Protein AF-W6R3I1-F1 (afdb_monomer_lite)

Organism: Penicillium roqueforti (strain FM164) (NCBI:txid1365484)

Sequence (100 aa):
MIDISNYIEQRAQKLKQLLAEIHKAKILHFDPYPRNMLIQGDSDRVLWIDYEHSEIYDPEDSKHPRCFAYESECMHHFMERLGRDHKLGEYKETRNMYFD

Foldseek 3Di:
DDALVNDDPLLLVVLLVVLVVCVVVQKQQVLPFVVQWDDDPPDSDIGGDDSVVMDGDDPVPPCSVVSSVVSSVVSVVLSVQRVVCSVVVHNDPCCVSPPD

Radius of gyration: 13.85 Å; chains: 1; bounding box: 29×26×38 Å

Structure (mmCIF, N/CA/C/O backbone):
data_AF-W6R3I1-F1
#
_entry.id   AF-W6R3I1-F1
#
loop_
_atom_site.group_PDB
_atom_site.id
_atom_site.type_symbol
_atom_site.label_atom_id
_atom_site.label_alt_id
_atom_site.label_comp_id
_atom_site.label_asym_id
_atom_site.label_entity_id
_atom_site.label_seq_id
_atom_site.pdbx_PDB_ins_code
_atom_site.Cartn_x
_atom_site.Cartn_y
_atom_site.Cartn_z
_atom_site.occupancy
_atom_site.B_iso_or_equiv
_atom_site.auth_seq_id
_atom_site.auth_comp_id
_atom_site.auth_asym_id
_atom_site.auth_atom_id
_atom_site.pdbx_PDB_model_num
ATOM 1 N N . MET A 1 1 ? -11.651 -3.037 1.830 1.00 90.75 1 MET A N 1
ATOM 2 C CA . MET A 1 1 ? -10.608 -1.996 1.818 1.00 90.75 1 MET A CA 1
ATOM 3 C C . MET A 1 1 ? -10.087 -1.840 3.235 1.00 90.75 1 MET A C 1
ATOM 5 O O . MET A 1 1 ? -10.873 -2.032 4.158 1.00 90.75 1 MET A O 1
ATOM 9 N N . ILE A 1 2 ? -8.794 -1.575 3.414 1.00 94.12 2 ILE A N 1
ATOM 10 C CA . ILE A 1 2 ? -8.257 -1.226 4.736 1.00 94.12 2 ILE A CA 1
ATOM 11 C C . ILE A 1 2 ? -8.803 0.129 5.188 1.00 94.12 2 ILE A C 1
ATOM 13 O O . ILE A 1 2 ? -8.899 1.039 4.374 1.00 94.12 2 ILE A O 1
ATOM 17 N N . ASP A 1 3 ? -9.174 0.244 6.459 1.00 95.00 3 ASP A N 1
ATOM 18 C CA . ASP A 1 3 ? -9.709 1.464 7.057 1.00 95.00 3 ASP A CA 1
ATOM 19 C C . ASP A 1 3 ? -9.535 1.462 8.592 1.00 95.00 3 ASP A C 1
ATOM 21 O O . ASP A 1 3 ? -8.995 0.507 9.156 1.00 95.00 3 ASP A O 1
ATOM 25 N N . ILE A 1 4 ? -9.965 2.519 9.297 1.00 96.06 4 ILE A N 1
ATOM 26 C CA . ILE A 1 4 ? -9.750 2.624 10.757 1.00 96.06 4 ILE A CA 1
ATOM 27 C C . ILE A 1 4 ? -10.441 1.517 11.567 1.00 96.06 4 ILE A C 1
ATOM 29 O O . ILE A 1 4 ? -9.979 1.191 12.656 1.00 96.06 4 ILE A O 1
ATOM 33 N N . SER A 1 5 ? -11.531 0.930 11.069 1.00 94.94 5 SER A N 1
ATOM 34 C CA . SER A 1 5 ? -12.304 -0.109 11.767 1.00 94.94 5 SER A CA 1
ATOM 35 C C . SER A 1 5 ? -11.650 -1.487 11.693 1.00 94.94 5 SER A C 1
ATOM 37 O O . SER A 1 5 ? -11.879 -2.330 12.559 1.00 94.94 5 SER A O 1
ATOM 39 N N . ASN A 1 6 ? -10.822 -1.717 10.670 1.00 94.19 6 ASN A N 1
ATOM 40 C CA . ASN A 1 6 ? -10.205 -3.012 10.391 1.00 94.19 6 ASN A CA 1
ATOM 41 C C . ASN A 1 6 ? -8.666 -2.960 10.342 1.00 94.19 6 ASN A C 1
ATOM 43 O O . ASN A 1 6 ? -8.023 -3.967 10.009 1.00 94.19 6 ASN A O 1
ATOM 47 N N . TYR A 1 7 ? -8.085 -1.808 10.689 1.00 95.25 7 TYR A N 1
ATOM 48 C CA . TYR A 1 7 ? -6.650 -1.623 10.829 1.00 95.25 7 TYR A CA 1
ATOM 49 C C . TYR A 1 7 ? -6.098 -2.525 11.932 1.00 95.25 7 TYR A C 1
ATOM 51 O O . TYR A 1 7 ? -6.517 -2.466 13.085 1.00 95.25 7 TYR A O 1
ATOM 59 N N . ILE A 1 8 ? -5.079 -3.300 11.572 1.00 94.75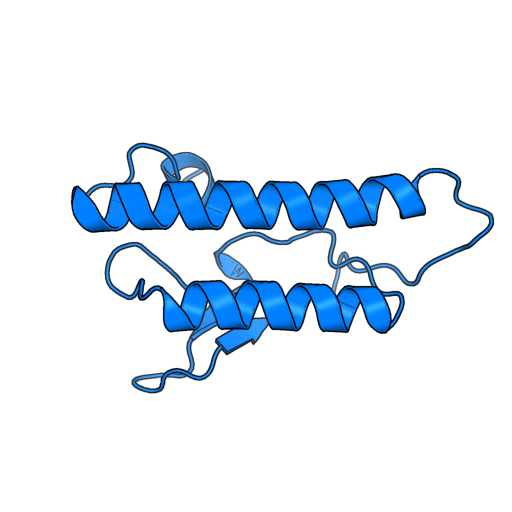 8 ILE A N 1
ATOM 60 C CA . ILE A 1 8 ? -4.133 -3.887 12.514 1.00 94.75 8 ILE A CA 1
ATOM 61 C C . ILE A 1 8 ? -2.732 -3.754 11.925 1.00 94.75 8 ILE A C 1
ATOM 63 O O . ILE A 1 8 ? -2.542 -3.833 10.707 1.00 94.75 8 ILE A O 1
ATOM 67 N N . GLU A 1 9 ? -1.740 -3.629 12.801 1.00 95.38 9 GLU A N 1
ATOM 68 C CA . GLU A 1 9 ? -0.339 -3.433 12.416 1.00 95.38 9 GLU A CA 1
ATOM 69 C C . GLU A 1 9 ? 0.162 -4.526 11.454 1.00 95.38 9 GLU A C 1
ATOM 71 O O . GLU A 1 9 ? 0.847 -4.252 10.470 1.00 95.38 9 GLU A O 1
ATOM 76 N N . GLN A 1 10 ? -0.265 -5.773 11.664 1.00 96.00 10 GLN A N 1
ATOM 77 C CA . GLN A 1 10 ? 0.116 -6.893 10.807 1.00 96.00 10 GLN A CA 1
ATOM 78 C C . GLN A 1 10 ? -0.374 -6.736 9.355 1.00 96.00 10 GLN A C 1
ATOM 80 O O . GLN A 1 10 ? 0.343 -7.107 8.424 1.00 96.00 10 GLN A O 1
ATOM 85 N N . ARG A 1 11 ? -1.582 -6.200 9.132 1.00 95.62 11 ARG A N 1
ATOM 86 C CA . ARG A 1 11 ? -2.131 -5.977 7.779 1.00 95.62 11 ARG A CA 1
ATOM 87 C C . ARG A 1 11 ? -1.388 -4.844 7.080 1.00 95.62 11 ARG A C 1
ATOM 89 O O . ARG A 1 11 ? -1.024 -4.996 5.916 1.00 95.62 11 ARG A O 1
ATOM 96 N N . ALA A 1 12 ? -1.093 -3.769 7.809 1.00 95.81 12 ALA A N 1
ATOM 97 C CA . ALA A 1 12 ? -0.293 -2.652 7.314 1.00 95.81 12 ALA A CA 1
ATOM 98 C C . ALA A 1 12 ? 1.104 -3.109 6.863 1.00 95.81 12 ALA A C 1
ATOM 100 O O . ALA A 1 12 ? 1.540 -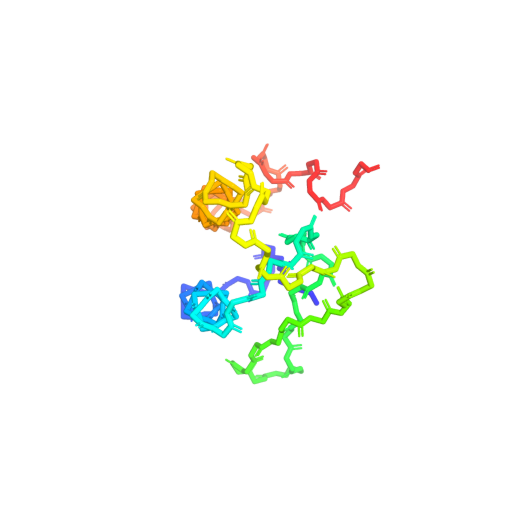2.806 5.750 1.00 95.81 12 ALA A O 1
ATOM 101 N N . GLN A 1 13 ? 1.780 -3.915 7.686 1.00 96.56 13 GLN A N 1
ATOM 102 C CA . GLN A 1 13 ? 3.092 -4.477 7.356 1.00 96.56 13 GLN A CA 1
ATOM 103 C C . GLN A 1 13 ? 3.036 -5.414 6.146 1.00 96.56 13 GLN A C 1
ATOM 105 O O . GLN A 1 13 ? 3.878 -5.301 5.255 1.00 96.56 13 GLN A O 1
ATOM 110 N N . LYS A 1 14 ? 2.023 -6.289 6.063 1.00 97.06 14 LYS A N 1
ATOM 111 C CA . LYS A 1 14 ? 1.827 -7.171 4.901 1.00 97.06 14 LYS A CA 1
ATOM 112 C C . LYS A 1 14 ? 1.591 -6.383 3.609 1.00 97.06 14 LYS A C 1
ATOM 114 O O . LYS A 1 14 ? 2.190 -6.719 2.595 1.00 97.06 14 LYS A O 1
ATOM 119 N N . LEU A 1 15 ? 0.775 -5.326 3.631 1.00 97.25 15 LEU A N 1
ATOM 120 C CA . LEU A 1 15 ? 0.547 -4.480 2.451 1.00 97.25 15 LEU A CA 1
ATOM 121 C C . LEU A 1 15 ? 1.837 -3.788 1.991 1.00 97.25 15 LEU A C 1
ATOM 123 O O . LEU A 1 15 ? 2.143 -3.814 0.799 1.00 97.25 15 LEU A O 1
ATOM 127 N N . LYS A 1 16 ? 2.628 -3.242 2.928 1.00 97.25 16 LYS A N 1
ATOM 128 C CA . LYS A 1 16 ? 3.948 -2.652 2.634 1.00 97.25 16 LYS A CA 1
ATOM 129 C C . LYS A 1 16 ? 4.913 -3.677 2.043 1.00 97.25 16 LYS A C 1
ATOM 131 O O . LYS A 1 16 ? 5.609 -3.376 1.078 1.00 97.25 16 LYS A O 1
ATOM 136 N N . GLN A 1 17 ? 4.938 -4.888 2.597 1.00 97.81 17 GLN A N 1
ATOM 137 C CA . GLN A 1 17 ? 5.764 -5.973 2.075 1.00 97.81 17 GLN A CA 1
ATOM 138 C C . GLN A 1 17 ? 5.347 -6.355 0.652 1.00 97.81 17 GLN A C 1
ATOM 140 O O . GLN A 1 17 ? 6.206 -6.451 -0.216 1.00 97.81 17 GLN A O 1
ATOM 145 N N . LEU A 1 18 ? 4.049 -6.533 0.389 1.00 97.81 18 LEU A N 1
ATOM 146 C CA . LEU A 1 18 ? 3.564 -6.866 -0.951 1.00 97.81 18 LEU A CA 1
ATOM 147 C C . LEU A 1 18 ? 3.870 -5.762 -1.967 1.00 97.81 18 LEU A C 1
ATOM 149 O O . LEU A 1 18 ? 4.266 -6.083 -3.081 1.00 97.81 18 LEU A O 1
ATOM 153 N N . LEU A 1 19 ? 3.758 -4.486 -1.585 1.00 98.06 19 LEU A N 1
ATOM 154 C CA . LEU A 1 19 ? 4.155 -3.373 -2.452 1.00 98.06 19 LEU A CA 1
ATOM 155 C C . LEU A 1 19 ? 5.649 -3.442 -2.800 1.00 98.06 19 LEU A C 1
ATOM 157 O O . LEU A 1 19 ? 6.023 -3.296 -3.959 1.00 98.06 19 LEU A O 1
ATOM 161 N N . ALA A 1 20 ? 6.499 -3.766 -1.824 1.00 97.88 20 ALA A N 1
ATOM 162 C CA . ALA A 1 20 ? 7.920 -3.980 -2.078 1.00 97.88 20 ALA A CA 1
ATOM 163 C C . ALA A 1 20 ? 8.181 -5.179 -3.013 1.00 97.88 20 ALA A C 1
ATOM 165 O O . ALA A 1 20 ? 9.102 -5.125 -3.825 1.00 97.88 20 ALA A O 1
ATOM 166 N N . GLU A 1 21 ? 7.385 -6.252 -2.943 1.00 98.31 21 GLU A N 1
ATOM 167 C CA . GLU A 1 21 ? 7.480 -7.367 -3.898 1.00 98.31 21 GLU A CA 1
ATOM 168 C C . GLU A 1 21 ? 7.024 -6.964 -5.311 1.00 98.31 21 GLU A C 1
ATOM 170 O O . GLU A 1 21 ? 7.686 -7.330 -6.283 1.00 98.31 21 GLU A O 1
ATOM 175 N N . ILE A 1 22 ? 5.968 -6.150 -5.439 1.00 97.94 22 ILE A N 1
ATOM 176 C CA . ILE A 1 22 ? 5.539 -5.551 -6.717 1.00 97.94 22 ILE A CA 1
ATOM 177 C C . ILE A 1 22 ? 6.689 -4.716 -7.313 1.00 97.94 22 ILE A C 1
ATOM 179 O O . ILE A 1 22 ? 7.054 -4.887 -8.478 1.00 97.94 22 ILE A O 1
ATOM 183 N N . HIS A 1 23 ? 7.362 -3.908 -6.489 1.00 97.56 23 HIS A N 1
ATOM 184 C CA . HIS A 1 23 ? 8.526 -3.119 -6.914 1.00 97.56 23 HIS A CA 1
ATOM 185 C C . HIS A 1 23 ? 9.721 -3.982 -7.326 1.00 97.56 23 HIS A C 1
ATOM 187 O O . HIS A 1 23 ? 10.384 -3.695 -8.326 1.00 97.56 23 HIS A O 1
ATOM 193 N N . LYS A 1 24 ? 10.004 -5.067 -6.594 1.00 97.31 24 LYS A N 1
ATOM 194 C CA . LYS A 1 24 ? 11.053 -6.039 -6.962 1.00 97.31 24 LYS A CA 1
ATOM 195 C C . LYS A 1 24 ? 10.757 -6.715 -8.296 1.00 97.31 24 LYS A C 1
ATOM 197 O O . LYS A 1 24 ? 11.688 -6.930 -9.071 1.00 97.31 24 LYS A O 1
ATOM 202 N N . ALA A 1 25 ? 9.483 -6.977 -8.580 1.00 97.50 25 ALA A N 1
ATOM 203 C CA . ALA A 1 25 ? 9.003 -7.460 -9.871 1.00 97.50 25 ALA A CA 1
ATOM 204 C C . ALA A 1 25 ? 9.036 -6.388 -10.976 1.00 97.50 25 ALA A C 1
ATOM 206 O O . ALA A 1 25 ? 8.611 -6.666 -12.093 1.00 97.50 25 ALA A O 1
ATOM 207 N N . LYS A 1 26 ? 9.593 -5.200 -10.691 1.00 97.31 26 LYS A N 1
ATOM 208 C CA . LYS A 1 26 ? 9.756 -4.088 -11.632 1.00 97.31 26 LYS A CA 1
ATOM 209 C C . LYS A 1 26 ? 8.429 -3.492 -12.093 1.00 97.31 26 LYS A C 1
ATOM 211 O O . LYS A 1 26 ? 8.327 -3.051 -13.230 1.00 97.31 26 LYS A O 1
ATOM 216 N N . ILE A 1 27 ? 7.444 -3.452 -11.200 1.00 97.75 27 ILE A N 1
ATOM 217 C CA . ILE A 1 27 ? 6.124 -2.871 -11.454 1.00 97.75 27 ILE A CA 1
ATOM 218 C C . ILE A 1 27 ? 5.911 -1.693 -10.499 1.00 97.75 27 ILE A C 1
ATOM 220 O O . ILE A 1 27 ? 6.106 -1.839 -9.293 1.00 97.75 27 ILE A O 1
ATOM 224 N N . LEU A 1 28 ? 5.519 -0.540 -11.033 1.00 97.19 28 LEU A N 1
ATOM 225 C CA . LEU A 1 28 ? 4.948 0.580 -10.278 1.00 97.19 28 LEU A CA 1
ATOM 226 C C . LEU A 1 28 ? 3.434 0.415 -10.256 1.00 97.19 28 LEU A C 1
ATOM 228 O O . LEU A 1 28 ? 2.853 0.144 -11.305 1.00 97.19 28 LEU A O 1
ATOM 232 N N . HIS A 1 29 ? 2.790 0.576 -9.099 1.00 97.38 29 HIS A N 1
ATOM 233 C CA . HIS A 1 29 ? 1.328 0.485 -9.051 1.00 97.38 29 HIS A CA 1
ATOM 234 C C . HIS A 1 29 ? 0.670 1.774 -9.562 1.00 97.38 29 HIS A C 1
ATOM 236 O O . HIS A 1 29 ? -0.361 1.708 -10.231 1.00 97.38 29 HIS A O 1
ATOM 242 N N . PHE A 1 30 ? 1.257 2.929 -9.225 1.00 95.94 30 PHE A N 1
ATOM 243 C CA . PHE A 1 30 ? 0.815 4.299 -9.528 1.00 95.94 30 PHE A CA 1
ATOM 244 C C . PHE A 1 30 ? -0.540 4.734 -8.963 1.00 95.94 30 PHE A C 1
ATOM 246 O O . PHE A 1 30 ? -0.870 5.918 -9.019 1.00 95.94 30 PHE A O 1
ATOM 253 N N . ASP A 1 31 ? -1.274 3.825 -8.330 1.00 95.62 31 ASP A N 1
ATOM 254 C CA . ASP A 1 31 ? -2.545 4.116 -7.677 1.00 95.62 31 ASP A CA 1
ATOM 255 C C . ASP A 1 31 ? -2.649 3.455 -6.285 1.00 95.62 31 ASP A C 1
ATOM 257 O O . ASP A 1 31 ? -3.584 2.698 -6.015 1.00 95.62 31 ASP A O 1
ATOM 261 N N . PRO A 1 32 ? -1.692 3.696 -5.363 1.00 93.56 32 PRO A N 1
ATOM 262 C CA . PRO A 1 32 ? -1.609 2.993 -4.083 1.00 93.56 32 PRO A CA 1
ATOM 263 C C . PRO A 1 32 ? -2.595 3.547 -3.031 1.00 93.56 32 PRO A C 1
ATOM 265 O O . PRO A 1 32 ? -2.225 3.783 -1.880 1.00 93.56 32 PRO A O 1
ATOM 268 N N . TYR A 1 33 ? -3.848 3.799 -3.410 1.00 94.44 33 TYR A N 1
ATOM 269 C CA . TYR A 1 33 ? -4.881 4.321 -2.510 1.00 94.44 33 TYR A CA 1
ATOM 270 C C . TYR A 1 33 ? -5.591 3.201 -1.741 1.00 94.44 33 TYR A C 1
ATOM 272 O O . TYR A 1 33 ? -5.610 2.053 -2.191 1.00 94.44 33 TYR A O 1
ATOM 280 N N . PRO A 1 34 ? -6.243 3.511 -0.601 1.00 95.19 34 PRO A N 1
ATOM 281 C CA . PRO A 1 34 ? -6.887 2.499 0.238 1.00 95.19 34 PRO A CA 1
ATOM 282 C C . PRO A 1 34 ? -7.897 1.635 -0.522 1.00 95.19 34 PRO A C 1
ATOM 284 O O . PRO A 1 34 ? -7.988 0.433 -0.268 1.00 95.19 34 PRO A O 1
ATOM 287 N N . ARG A 1 35 ? -8.606 2.212 -1.505 1.00 95.31 35 ARG A N 1
ATOM 288 C CA . ARG A 1 35 ? -9.575 1.489 -2.351 1.00 95.31 35 ARG A CA 1
ATOM 289 C C . ARG A 1 35 ? -8.974 0.269 -3.056 1.00 95.31 35 ARG A C 1
ATOM 291 O O . ARG A 1 35 ? -9.677 -0.724 -3.227 1.00 95.31 35 ARG A O 1
ATOM 298 N N . ASN A 1 36 ? -7.668 0.305 -3.323 1.00 96.88 36 ASN A N 1
ATOM 299 C CA . ASN A 1 36 ? -6.908 -0.752 -3.988 1.00 96.88 36 ASN A CA 1
ATOM 300 C C . ASN A 1 36 ? -6.200 -1.700 -3.001 1.00 96.88 36 ASN A C 1
ATOM 302 O O . ASN A 1 36 ? -5.530 -2.648 -3.409 1.00 96.88 36 ASN A O 1
ATOM 306 N N . MET A 1 37 ? -6.377 -1.490 -1.691 1.00 96.38 37 MET A N 1
ATOM 307 C CA . MET A 1 37 ? -5.847 -2.332 -0.615 1.00 96.38 37 MET A CA 1
ATOM 308 C C . MET A 1 37 ? -6.975 -3.162 0.005 1.00 96.38 37 MET A C 1
ATOM 310 O O . MET A 1 37 ? -7.694 -2.723 0.912 1.00 96.38 37 MET A O 1
ATOM 314 N N . LEU A 1 38 ? -7.157 -4.387 -0.476 1.00 95.62 38 LEU A N 1
ATOM 315 C CA . LEU A 1 38 ? -8.266 -5.244 -0.070 1.00 95.62 38 LEU A CA 1
ATOM 316 C C . LEU A 1 38 ? -7.877 -6.180 1.083 1.00 95.62 38 LEU A C 1
ATOM 318 O O . LEU A 1 38 ? -6.780 -6.728 1.116 1.00 95.62 38 LEU A O 1
ATOM 322 N N . ILE A 1 39 ? -8.808 -6.389 2.016 1.00 94.38 39 ILE A N 1
ATOM 323 C CA . ILE A 1 39 ? -8.717 -7.385 3.091 1.00 94.38 39 ILE A CA 1
ATOM 324 C C . ILE A 1 39 ? -9.704 -8.497 2.748 1.00 94.38 39 ILE A C 1
ATOM 326 O O . ILE A 1 39 ? -10.859 -8.217 2.415 1.00 94.38 39 ILE A O 1
ATOM 330 N N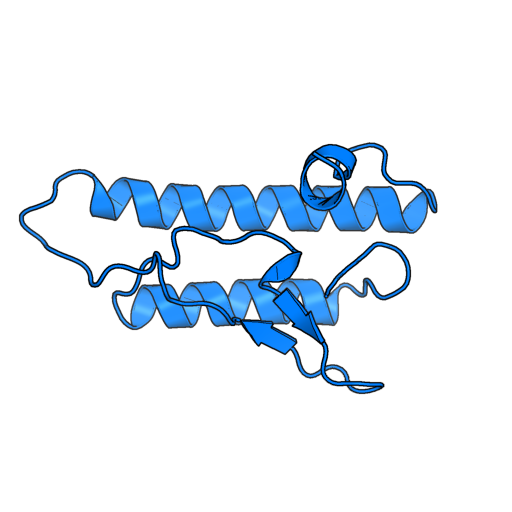 . GLN A 1 40 ? -9.256 -9.751 2.783 1.00 91.38 40 GLN A N 1
ATOM 331 C CA . GLN A 1 40 ? -10.112 -10.887 2.450 1.00 91.38 40 GLN A CA 1
ATOM 332 C C . GLN A 1 40 ? -10.982 -11.278 3.652 1.00 91.38 40 GLN A C 1
ATOM 334 O O . GLN A 1 40 ? -10.540 -12.050 4.507 1.00 91.38 40 GLN A O 1
ATOM 339 N N . GLY A 1 41 ? -12.232 -10.806 3.664 1.00 84.31 41 GLY A N 1
ATOM 340 C CA . GLY A 1 41 ? -13.235 -11.169 4.672 1.00 84.31 41 GLY A CA 1
ATOM 341 C C . GLY A 1 41 ? -12.712 -10.985 6.097 1.00 84.31 41 GLY A C 1
ATOM 342 O O . GLY A 1 41 ? -12.072 -9.980 6.397 1.00 84.31 41 GLY A O 1
ATOM 343 N N . ASP A 1 42 ? -12.915 -12.000 6.936 1.00 82.38 42 ASP A N 1
ATOM 344 C CA . ASP A 1 42 ? -12.481 -11.996 8.340 1.00 82.38 42 ASP A CA 1
ATOM 345 C C . ASP A 1 42 ? -11.032 -12.485 8.537 1.00 82.38 42 ASP A C 1
ATOM 347 O O . ASP A 1 42 ? -10.583 -12.692 9.663 1.00 82.38 42 ASP A O 1
ATOM 351 N N . SER A 1 43 ? -10.281 -12.702 7.451 1.00 87.88 43 SER A N 1
ATOM 352 C CA . SER A 1 43 ? -8.887 -13.153 7.518 1.00 87.88 43 SER A CA 1
ATOM 353 C C . SER A 1 43 ? -7.895 -11.986 7.539 1.00 87.88 43 SER A C 1
ATOM 355 O O . SER A 1 43 ? -8.205 -10.863 7.153 1.00 87.88 43 SER A O 1
ATOM 357 N N . ASP A 1 44 ? -6.638 -12.274 7.887 1.00 88.06 44 ASP A N 1
ATOM 358 C CA . ASP A 1 44 ? -5.532 -11.312 7.771 1.00 88.06 44 ASP A CA 1
ATOM 359 C C . ASP A 1 44 ? -4.813 -11.369 6.422 1.00 88.06 44 ASP A C 1
ATOM 361 O O . ASP A 1 44 ? -3.639 -10.980 6.312 1.00 88.06 44 ASP A O 1
ATOM 365 N N . ARG A 1 45 ? -5.473 -11.909 5.394 1.00 93.94 45 ARG A N 1
ATOM 366 C CA . ARG A 1 45 ? -4.959 -11.856 4.030 1.00 93.94 45 ARG A CA 1
ATOM 367 C C . ARG A 1 45 ? -5.292 -10.499 3.427 1.00 93.94 45 ARG A C 1
ATOM 369 O O . ARG A 1 45 ? -6.435 -10.048 3.463 1.00 93.94 45 ARG A O 1
ATOM 376 N N . VAL A 1 46 ? -4.274 -9.891 2.834 1.00 96.38 46 VAL A N 1
ATOM 377 C CA . VAL A 1 46 ? -4.357 -8.603 2.152 1.00 96.38 46 VAL A CA 1
ATOM 378 C C . VAL A 1 46 ? -3.971 -8.762 0.686 1.00 96.38 46 VAL A C 1
ATOM 380 O O . VAL A 1 46 ? -3.215 -9.674 0.339 1.00 96.38 46 VAL A O 1
ATOM 383 N N . LEU A 1 47 ? -4.522 -7.911 -0.171 1.00 96.25 47 LEU A N 1
ATOM 384 C CA . LEU A 1 47 ? -4.352 -7.946 -1.620 1.00 96.25 47 LEU A CA 1
ATOM 385 C C . LEU A 1 47 ? -4.186 -6.517 -2.141 1.00 96.25 47 LEU A C 1
ATOM 387 O O . LEU A 1 47 ? -4.887 -5.614 -1.685 1.00 96.25 47 LEU A O 1
ATOM 391 N N . TRP A 1 48 ? -3.297 -6.354 -3.117 1.00 97.50 48 TRP A N 1
ATOM 392 C CA . TRP A 1 48 ? -3.302 -5.208 -4.021 1.00 97.50 48 TRP A CA 1
ATOM 393 C C . TRP A 1 48 ? -4.135 -5.572 -5.248 1.00 97.50 48 TRP A C 1
ATOM 395 O O . TRP A 1 48 ? -4.041 -6.699 -5.745 1.00 97.50 48 TRP A O 1
ATOM 405 N N . ILE A 1 49 ? -4.992 -4.658 -5.683 1.00 97.06 49 ILE A N 1
ATOM 406 C CA . ILE A 1 49 ? -5.884 -4.822 -6.835 1.00 97.06 49 ILE A CA 1
ATOM 407 C C . ILE A 1 49 ? -5.815 -3.572 -7.711 1.00 97.06 49 ILE A C 1
ATOM 409 O O . ILE A 1 49 ? -5.245 -2.577 -7.292 1.00 97.06 49 ILE A O 1
ATOM 413 N N . ASP A 1 50 ? -6.455 -3.627 -8.878 1.00 96.88 50 ASP A N 1
ATOM 414 C CA . ASP A 1 50 ? -6.560 -2.496 -9.806 1.00 96.88 50 ASP A CA 1
ATOM 415 C C . ASP A 1 50 ? -5.201 -2.007 -10.342 1.00 96.88 50 ASP A C 1
ATOM 417 O O . ASP A 1 50 ? -4.634 -1.001 -9.927 1.00 96.88 50 ASP A O 1
ATOM 421 N N . TYR A 1 51 ? -4.667 -2.770 -11.297 1.00 96.62 51 TYR A N 1
ATOM 422 C CA . TYR A 1 51 ? -3.385 -2.489 -11.946 1.00 96.62 51 TYR A CA 1
ATOM 423 C C . TYR A 1 51 ? -3.545 -1.683 -13.249 1.00 96.62 51 TYR A C 1
ATOM 425 O O . TYR A 1 51 ? -2.633 -1.670 -14.073 1.00 96.62 51 TYR A O 1
ATOM 433 N N . GLU A 1 52 ? -4.689 -1.029 -13.481 1.00 97.00 52 GLU A N 1
ATOM 434 C CA . GLU A 1 52 ? -4.953 -0.313 -14.743 1.00 97.00 52 GLU A CA 1
ATOM 435 C C . GLU A 1 52 ? -3.986 0.856 -14.981 1.00 97.00 52 GLU A C 1
ATOM 437 O O . GLU A 1 52 ? -3.634 1.151 -16.122 1.00 97.00 52 GLU A O 1
ATOM 442 N N . HIS A 1 53 ? -3.512 1.485 -13.903 1.00 95.88 53 HIS A N 1
ATOM 443 C CA . HIS A 1 53 ? -2.507 2.550 -13.943 1.00 95.88 53 HIS A CA 1
ATOM 444 C C . HIS A 1 53 ? -1.071 2.052 -13.777 1.00 95.88 53 HIS A C 1
ATOM 446 O O . HIS A 1 53 ? -0.141 2.855 -13.785 1.00 95.88 53 HIS A O 1
ATOM 452 N N . SER A 1 54 ? -0.873 0.748 -13.591 1.00 97.00 54 SER A N 1
ATOM 453 C CA . SER A 1 54 ? 0.449 0.214 -13.301 1.00 97.00 54 SER A CA 1
ATOM 454 C C . SER A 1 54 ? 1.356 0.231 -14.521 1.00 97.00 54 SER A C 1
ATOM 456 O O . SER A 1 54 ? 0.936 -0.050 -15.643 1.00 97.00 54 SER A O 1
ATOM 458 N N . GLU A 1 55 ? 2.637 0.485 -14.279 1.00 96.62 55 GLU A N 1
ATOM 459 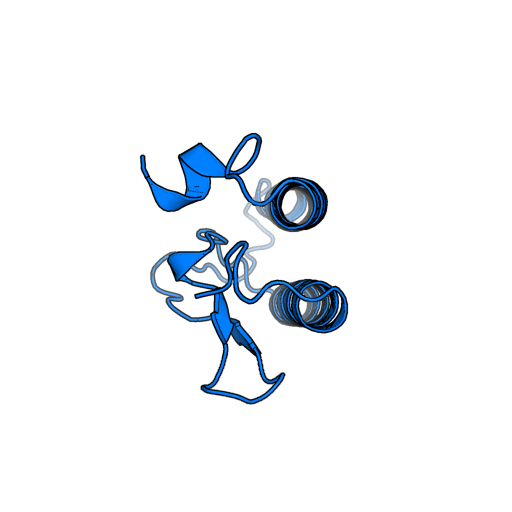C CA . GLU A 1 55 ? 3.654 0.525 -15.324 1.00 96.62 55 GLU A CA 1
ATOM 460 C C . GLU A 1 55 ? 4.795 -0.443 -15.013 1.00 96.62 55 GLU A C 1
ATOM 462 O O . GLU A 1 55 ? 5.189 -0.647 -13.860 1.00 96.62 55 GLU A O 1
ATOM 467 N N . ILE A 1 56 ? 5.339 -1.054 -16.066 1.00 96.31 56 ILE A N 1
ATOM 468 C CA . ILE A 1 56 ? 6.564 -1.849 -15.978 1.00 96.31 56 ILE A CA 1
ATOM 469 C C . ILE A 1 56 ? 7.745 -0.885 -16.039 1.00 96.31 56 ILE A C 1
ATOM 471 O O . ILE A 1 56 ? 7.760 0.046 -16.840 1.00 96.31 56 ILE A O 1
ATOM 475 N N . TYR A 1 57 ? 8.759 -1.133 -15.216 1.00 93.69 57 TYR A N 1
ATOM 476 C CA . TYR A 1 57 ? 9.990 -0.360 -15.210 1.00 93.69 57 TYR A CA 1
ATOM 477 C C . TYR A 1 57 ? 10.623 -0.282 -16.602 1.00 93.69 57 TYR A C 1
ATOM 479 O O . TYR A 1 57 ? 11.158 -1.263 -17.122 1.00 93.69 57 TYR A O 1
ATOM 487 N N . ASP A 1 58 ? 10.635 0.927 -17.138 1.00 92.81 58 ASP A N 1
ATOM 488 C CA . ASP A 1 58 ? 11.470 1.351 -18.250 1.00 92.81 58 ASP A CA 1
ATOM 489 C C . ASP A 1 58 ? 12.772 1.984 -17.715 1.00 92.81 58 ASP A C 1
ATOM 491 O O . ASP A 1 58 ? 12.692 2.969 -16.972 1.00 92.81 58 ASP A O 1
ATOM 495 N N . PRO A 1 59 ? 13.963 1.440 -18.038 1.00 88.56 59 PRO A N 1
ATOM 496 C CA . PRO A 1 59 ? 15.240 2.055 -17.679 1.00 88.56 59 PRO A CA 1
ATOM 497 C C . PRO A 1 59 ? 15.508 3.393 -18.384 1.00 88.56 59 PRO A C 1
ATOM 499 O O . PRO A 1 59 ? 16.319 4.170 -17.878 1.00 88.56 59 PRO A O 1
ATOM 502 N N . GLU A 1 60 ? 14.846 3.674 -19.509 1.00 93.56 60 GLU A N 1
ATOM 503 C CA . GLU A 1 60 ? 14.974 4.943 -20.232 1.00 93.56 60 GLU A CA 1
ATOM 504 C C . GLU A 1 60 ? 14.117 6.053 -19.599 1.00 93.56 60 GLU A C 1
ATOM 506 O O . GLU A 1 60 ? 14.417 7.243 -19.752 1.00 93.56 60 GLU A O 1
ATOM 511 N N . ASP A 1 61 ? 13.094 5.697 -18.810 1.00 92.69 61 ASP A N 1
ATOM 512 C CA . ASP A 1 61 ? 12.350 6.681 -18.027 1.00 92.69 61 ASP A CA 1
ATOM 513 C C . ASP A 1 61 ? 13.104 7.050 -16.740 1.00 92.69 61 ASP A C 1
ATOM 515 O O . ASP A 1 61 ? 13.040 6.403 -15.688 1.00 92.69 61 ASP A O 1
ATOM 519 N N . SER A 1 62 ? 13.768 8.202 -16.808 1.00 92.00 62 SER A N 1
ATOM 520 C CA . SER A 1 62 ? 14.481 8.828 -15.689 1.00 92.00 62 SER A CA 1
ATOM 521 C C . SER A 1 62 ? 13.639 9.086 -14.425 1.00 92.00 62 SER A C 1
ATOM 523 O O . SER A 1 62 ? 14.204 9.413 -13.371 1.00 92.00 62 SER A O 1
ATOM 525 N N . LYS A 1 63 ? 12.305 9.019 -14.502 1.00 92.69 63 LYS A N 1
ATOM 526 C CA . LYS A 1 63 ? 11.390 9.221 -13.371 1.00 92.69 63 LYS A CA 1
ATOM 527 C C . LYS A 1 63 ? 11.162 7.941 -12.587 1.00 92.69 63 LYS A C 1
ATOM 529 O O . LYS A 1 63 ? 11.050 8.036 -11.365 1.00 92.69 63 LYS A O 1
ATOM 534 N N . HIS A 1 64 ? 11.161 6.775 -13.234 1.00 92.19 64 HIS A N 1
ATOM 535 C CA . HIS A 1 64 ? 10.798 5.515 -12.586 1.00 92.19 64 HIS A CA 1
ATOM 536 C C . HIS A 1 64 ? 11.552 5.237 -11.279 1.00 92.19 64 HIS A C 1
ATOM 538 O O . HIS A 1 64 ? 10.889 4.925 -10.288 1.00 92.19 64 HIS A O 1
ATOM 544 N N . PRO A 1 65 ? 12.887 5.425 -11.180 1.00 91.62 65 PRO A N 1
ATOM 545 C CA . PRO A 1 65 ? 13.589 5.220 -9.913 1.00 91.62 65 PRO A CA 1
ATOM 546 C C . PRO A 1 65 ? 13.050 6.090 -8.768 1.00 91.62 65 PRO A C 1
ATOM 548 O O . PRO A 1 65 ? 12.940 5.626 -7.633 1.00 91.62 65 PRO A O 1
ATOM 551 N N . ARG A 1 66 ? 12.676 7.345 -9.059 1.00 93.94 66 ARG A N 1
ATOM 552 C CA . ARG A 1 66 ? 12.076 8.253 -8.069 1.00 93.94 66 ARG A CA 1
ATOM 553 C C . ARG A 1 66 ? 10.633 7.863 -7.747 1.00 93.94 66 ARG A C 1
ATOM 555 O O . ARG A 1 66 ? 10.235 7.997 -6.596 1.00 93.94 66 ARG A O 1
ATOM 562 N N . CYS A 1 67 ? 9.881 7.349 -8.719 1.00 95.69 67 CYS A N 1
ATOM 563 C CA . CYS A 1 67 ? 8.509 6.879 -8.519 1.00 95.69 67 CYS A CA 1
ATOM 564 C C . CYS A 1 67 ? 8.439 5.691 -7.548 1.00 95.69 67 CYS A C 1
ATOM 566 O O . CYS A 1 67 ? 7.597 5.709 -6.657 1.00 95.69 67 CYS A O 1
ATOM 568 N N . PHE A 1 68 ? 9.359 4.720 -7.633 1.00 95.88 68 PHE A N 1
ATOM 569 C CA . PHE A 1 68 ? 9.403 3.589 -6.688 1.00 95.88 68 PHE A CA 1
ATOM 570 C C . PHE A 1 68 ? 9.621 4.050 -5.243 1.00 95.88 68 PHE A C 1
ATOM 572 O O . PHE A 1 68 ? 8.948 3.589 -4.315 1.00 95.88 68 PHE A O 1
ATOM 579 N N . ALA A 1 69 ? 10.572 4.972 -5.057 1.00 95.44 69 ALA A N 1
ATOM 580 C CA . ALA A 1 69 ? 10.868 5.547 -3.751 1.00 95.44 69 ALA A CA 1
ATOM 581 C C . ALA A 1 69 ? 9.672 6.343 -3.217 1.00 95.44 69 ALA A C 1
ATOM 583 O O . ALA A 1 69 ? 9.277 6.150 -2.070 1.00 95.44 69 ALA A O 1
ATOM 584 N N . TYR A 1 70 ? 9.065 7.174 -4.066 1.00 96.19 70 TYR A N 1
ATOM 585 C CA . TYR A 1 70 ? 7.898 7.976 -3.716 1.00 96.19 70 TYR A CA 1
ATOM 586 C C . TYR A 1 70 ? 6.694 7.110 -3.329 1.00 96.19 70 TYR A C 1
ATOM 588 O O . TYR A 1 70 ? 6.109 7.321 -2.273 1.00 96.19 70 TYR A O 1
ATOM 596 N N . GLU A 1 71 ? 6.363 6.087 -4.118 1.00 97.00 71 GLU A N 1
ATOM 597 C CA . GLU A 1 71 ? 5.257 5.167 -3.830 1.00 97.00 71 GLU A CA 1
ATOM 598 C C . GLU A 1 71 ? 5.469 4.428 -2.496 1.00 97.00 71 GLU A C 1
ATOM 600 O O . GLU A 1 71 ? 4.559 4.351 -1.667 1.00 97.00 71 GLU A O 1
ATOM 605 N N . SER A 1 72 ? 6.699 3.969 -2.233 1.00 96.50 72 SER A N 1
ATOM 606 C CA . SER A 1 72 ? 7.068 3.357 -0.948 1.00 96.50 72 SER A CA 1
ATOM 607 C C . SER A 1 72 ? 6.941 4.330 0.229 1.00 96.50 72 SER A C 1
ATOM 609 O O . SER A 1 72 ? 6.480 3.947 1.308 1.00 96.50 72 SER A O 1
ATOM 611 N N . GLU A 1 73 ? 7.353 5.584 0.039 1.00 96.88 73 GLU A N 1
ATOM 612 C CA . GLU A 1 73 ? 7.307 6.622 1.068 1.00 96.88 73 GLU A CA 1
ATOM 613 C C . GLU A 1 73 ? 5.864 7.042 1.377 1.00 96.88 73 GLU A C 1
ATOM 615 O O . GLU A 1 73 ? 5.459 7.063 2.542 1.00 96.88 73 GLU A O 1
ATOM 620 N N . CYS A 1 74 ? 5.054 7.293 0.347 1.00 95.00 74 CYS A N 1
ATOM 621 C CA . CYS A 1 74 ? 3.626 7.574 0.485 1.00 95.00 74 CYS A CA 1
ATOM 622 C C . CYS A 1 74 ? 2.916 6.456 1.247 1.00 95.00 74 CYS A C 1
ATOM 624 O O . CYS A 1 74 ? 2.174 6.733 2.191 1.00 95.00 74 CYS A O 1
ATOM 626 N N . MET A 1 75 ? 3.202 5.201 0.897 1.00 95.81 75 MET A N 1
ATOM 627 C CA . MET A 1 75 ? 2.645 4.039 1.580 1.00 95.81 75 MET A CA 1
ATOM 628 C C . MET A 1 75 ? 3.085 3.961 3.048 1.00 95.81 75 MET A C 1
ATOM 630 O O . MET A 1 75 ? 2.288 3.625 3.928 1.00 95.81 75 MET A O 1
ATOM 634 N N . HIS A 1 76 ? 4.349 4.278 3.341 1.00 96.25 76 HIS A N 1
ATOM 635 C CA . HIS A 1 76 ? 4.847 4.329 4.713 1.00 96.25 76 HIS A CA 1
ATOM 636 C C . HIS A 1 76 ? 4.083 5.368 5.540 1.00 96.25 76 HIS A C 1
ATOM 638 O O . HIS A 1 76 ? 3.507 5.011 6.569 1.00 96.25 76 HIS A O 1
ATOM 644 N N . HIS A 1 77 ? 4.037 6.618 5.069 1.00 96.50 77 HIS A N 1
ATOM 645 C CA . HIS A 1 77 ? 3.360 7.716 5.765 1.00 96.50 77 HIS A CA 1
ATOM 646 C C . HIS A 1 77 ? 1.866 7.456 5.921 1.00 96.50 77 HIS A C 1
ATOM 648 O O . HIS A 1 77 ? 1.306 7.721 6.982 1.00 96.50 77 HIS A O 1
ATOM 654 N N . PHE A 1 78 ? 1.216 6.913 4.890 1.00 96.31 78 PHE A N 1
ATOM 655 C CA . PHE A 1 78 ? -0.194 6.546 4.953 1.00 96.31 78 PHE A CA 1
ATOM 656 C C . PHE A 1 78 ? -0.465 5.538 6.078 1.00 96.31 78 PHE A C 1
ATOM 658 O O . PHE A 1 78 ? -1.359 5.770 6.889 1.00 96.31 78 PHE A O 1
ATOM 665 N N . MET A 1 79 ? 0.329 4.468 6.182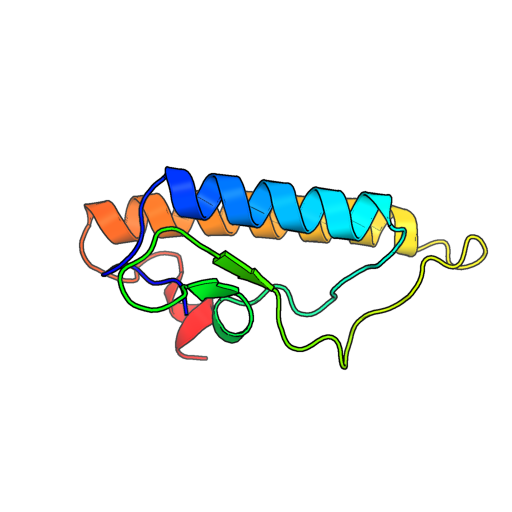 1.00 96.62 79 MET A N 1
ATOM 666 C CA . MET A 1 79 ? 0.129 3.448 7.219 1.00 96.62 79 MET A CA 1
ATOM 667 C C . MET A 1 79 ? 0.358 3.989 8.633 1.00 96.62 79 MET A C 1
ATOM 669 O O . MET A 1 79 ? -0.406 3.663 9.541 1.00 96.62 79 MET A O 1
ATOM 673 N N . GLU A 1 80 ? 1.347 4.865 8.827 1.00 97.25 80 GLU A N 1
ATOM 674 C CA . GLU A 1 80 ? 1.545 5.524 10.122 1.00 97.25 80 GLU A CA 1
ATOM 675 C C . GLU A 1 80 ? 0.365 6.428 10.501 1.00 97.25 80 GLU A C 1
ATOM 677 O O . GLU A 1 80 ? -0.088 6.411 11.649 1.00 97.25 80 GLU A O 1
ATOM 682 N N . ARG A 1 81 ? -0.143 7.209 9.540 1.00 97.56 81 ARG A N 1
ATOM 683 C CA . ARG A 1 81 ? -1.309 8.087 9.724 1.00 97.56 81 ARG A CA 1
ATOM 684 C C . ARG A 1 81 ? -2.564 7.280 10.032 1.00 97.56 81 ARG A C 1
ATOM 686 O O . ARG A 1 81 ? -3.268 7.602 10.982 1.00 97.56 81 ARG A O 1
ATOM 693 N N . LEU A 1 82 ? -2.799 6.196 9.295 1.00 97.50 82 LEU A N 1
ATOM 694 C CA . LEU A 1 82 ? -3.946 5.320 9.518 1.00 97.50 82 LEU A CA 1
ATOM 695 C C . LEU A 1 82 ? -3.882 4.652 10.895 1.00 97.50 82 LEU A C 1
ATOM 697 O O . LEU A 1 82 ? -4.897 4.560 11.579 1.00 97.50 82 LEU A O 1
ATOM 701 N N . GLY A 1 83 ? -2.691 4.248 11.344 1.00 97.69 83 GLY A N 1
ATOM 702 C CA . GLY A 1 83 ? -2.494 3.718 12.692 1.00 97.69 83 GLY A CA 1
ATOM 703 C C . GLY A 1 83 ? -2.770 4.744 13.798 1.00 97.69 83 GLY A C 1
ATOM 704 O O . GLY A 1 83 ? -3.227 4.367 14.880 1.00 97.69 83 GLY A O 1
ATOM 705 N N . ARG A 1 84 ? -2.527 6.040 13.554 1.00 98.19 84 ARG A N 1
ATOM 706 C CA . ARG A 1 84 ? -2.914 7.124 14.476 1.00 98.19 84 ARG A CA 1
ATOM 707 C C . ARG A 1 84 ? -4.422 7.363 14.463 1.00 98.19 84 ARG A C 1
ATOM 709 O O . ARG A 1 84 ? -5.022 7.375 15.534 1.00 98.19 84 ARG A O 1
ATOM 716 N N . ASP A 1 85 ? -5.024 7.454 13.282 1.00 98.06 85 ASP A N 1
ATOM 717 C CA . ASP A 1 85 ? -6.474 7.600 13.106 1.00 98.06 85 ASP A CA 1
ATOM 718 C C . ASP A 1 85 ? -7.243 6.429 13.748 1.00 98.06 85 ASP A C 1
ATOM 720 O O . ASP A 1 85 ? -8.224 6.640 14.457 1.00 98.06 85 ASP A O 1
ATOM 724 N N . HIS A 1 86 ? -6.743 5.195 13.616 1.00 97.38 86 HIS A N 1
ATOM 725 C CA . HIS A 1 86 ? -7.294 4.013 14.288 1.00 97.38 86 HIS A CA 1
ATOM 726 C C . HIS A 1 86 ? -7.306 4.157 15.817 1.00 97.38 86 HIS A C 1
ATOM 728 O O . HIS A 1 86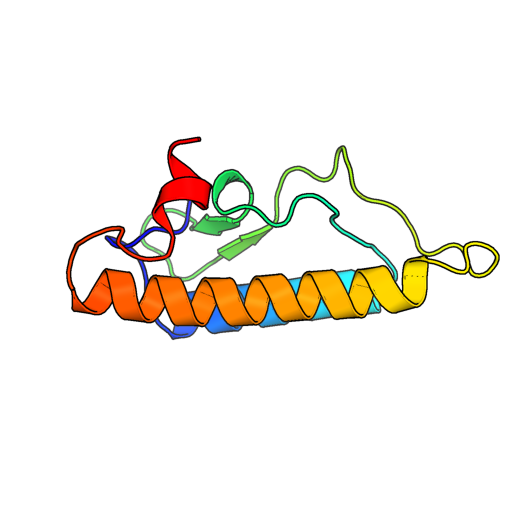 ? -8.314 3.867 16.456 1.00 97.38 86 HIS A O 1
ATOM 734 N N . LYS A 1 87 ? -6.209 4.645 16.415 1.00 97.25 87 LYS A N 1
ATOM 735 C CA . LYS A 1 87 ? -6.133 4.872 17.871 1.00 97.25 87 LYS A CA 1
ATOM 736 C C . LYS A 1 87 ? -7.083 5.972 18.341 1.00 97.25 87 LYS A C 1
ATOM 738 O O . LYS A 1 87 ? -7.542 5.918 19.478 1.00 97.25 87 LYS A O 1
ATOM 743 N N . LEU A 1 88 ? -7.337 6.969 17.495 1.00 97.06 88 LEU A N 1
ATOM 744 C CA . LEU A 1 88 ? -8.280 8.050 17.779 1.00 97.06 88 LEU A CA 1
ATOM 745 C C . LEU A 1 88 ? -9.738 7.636 17.529 1.00 97.06 88 LEU A C 1
ATOM 747 O O . LEU A 1 88 ? -10.640 8.219 18.123 1.00 97.06 88 LEU A O 1
ATOM 751 N N . GLY A 1 89 ? -9.972 6.635 16.677 1.00 97.00 89 GLY A N 1
ATOM 752 C CA . GLY A 1 89 ? -11.307 6.236 16.232 1.00 97.00 89 GLY A CA 1
ATOM 753 C C . GLY A 1 89 ? -11.937 7.210 15.229 1.00 97.00 89 GLY A C 1
ATOM 754 O O . GLY A 1 89 ? -13.144 7.151 15.007 1.00 97.00 89 GLY A O 1
ATOM 755 N N . GLU A 1 90 ? -11.147 8.098 14.618 1.00 96.56 90 GLU A N 1
ATOM 756 C CA . GLU A 1 90 ? -11.604 9.108 13.656 1.00 96.56 90 GLU A CA 1
ATOM 757 C C . GLU A 1 90 ? -10.602 9.294 12.506 1.00 96.56 90 GLU A C 1
ATOM 759 O O . GLU A 1 90 ? -9.394 9.168 12.693 1.00 96.56 90 GLU A O 1
ATOM 764 N N . TYR A 1 91 ? -11.096 9.634 11.311 1.00 95.19 91 TYR A N 1
ATOM 765 C CA . TYR A 1 91 ? -10.251 9.987 10.164 1.00 95.19 91 TYR A CA 1
ATOM 766 C C . TYR A 1 91 ? -9.770 11.434 10.278 1.00 95.19 91 TYR A C 1
ATOM 768 O O . TYR A 1 91 ? -10.411 12.349 9.751 1.00 95.19 91 TYR A O 1
ATOM 776 N N . LYS A 1 92 ? -8.644 11.652 10.954 1.00 96.31 92 LYS A N 1
ATOM 777 C CA . LYS A 1 92 ? -8.056 12.983 11.119 1.00 96.31 92 LYS A CA 1
ATOM 778 C C . LYS A 1 92 ? -6.979 13.267 10.079 1.00 96.31 92 LYS A C 1
ATOM 780 O O . LYS A 1 92 ? -6.966 14.348 9.494 1.00 96.31 92 LYS A O 1
ATOM 785 N N . GLU A 1 93 ? -6.090 12.308 9.837 1.00 96.38 93 GLU A N 1
ATOM 786 C CA . GLU A 1 93 ? -4.932 12.472 8.949 1.00 96.38 93 GLU A CA 1
ATOM 787 C C . GLU A 1 93 ? -5.104 11.788 7.589 1.00 96.38 93 GLU A C 1
ATOM 789 O O . GLU A 1 93 ? -4.450 12.180 6.622 1.00 96.38 93 GLU A O 1
ATOM 794 N N . THR A 1 94 ? -5.966 10.772 7.501 1.00 96.19 94 THR A N 1
ATOM 795 C CA . THR A 1 94 ? -6.178 9.980 6.276 1.00 96.19 94 THR A CA 1
ATOM 796 C C . THR A 1 94 ? -7.501 10.263 5.572 1.00 96.19 94 THR A C 1
ATOM 798 O O . THR A 1 94 ? -7.790 9.639 4.558 1.00 96.19 94 THR A O 1
ATOM 801 N N . ARG A 1 95 ? -8.300 11.222 6.059 1.00 94.69 95 ARG A N 1
ATOM 802 C CA . ARG A 1 95 ? -9.652 11.520 5.549 1.00 94.69 95 ARG A CA 1
ATOM 803 C C . ARG A 1 95 ? -9.709 11.723 4.031 1.00 94.69 95 ARG A C 1
ATOM 805 O O . ARG A 1 95 ? -10.589 11.173 3.376 1.00 94.69 95 ARG A O 1
ATOM 812 N N . ASN A 1 96 ? -8.770 12.488 3.484 1.00 93.12 96 ASN A N 1
ATOM 813 C CA . ASN A 1 96 ? -8.698 12.793 2.054 1.00 93.12 96 ASN A CA 1
ATOM 814 C C . ASN A 1 96 ? -8.394 11.568 1.177 1.00 93.12 96 ASN A C 1
ATOM 816 O O . ASN A 1 96 ? -8.634 11.592 -0.017 1.00 93.12 96 ASN A O 1
ATOM 820 N N . MET A 1 97 ? -7.887 10.479 1.756 1.00 91.44 97 MET A N 1
ATOM 821 C CA . MET A 1 97 ? -7.618 9.242 1.017 1.00 91.44 97 MET A CA 1
ATOM 822 C C . MET A 1 97 ? -8.874 8.378 0.826 1.00 91.44 97 MET A C 1
ATOM 824 O O . MET A 1 97 ? -8.821 7.392 0.092 1.00 91.44 97 MET A O 1
ATOM 828 N N . TYR A 1 98 ? -9.976 8.715 1.507 1.00 90.62 98 TYR A N 1
ATOM 829 C CA . TYR A 1 98 ? -11.227 7.950 1.491 1.00 90.62 98 TYR A CA 1
ATOM 830 C C . TYR A 1 98 ? -12.434 8.736 0.970 1.00 90.62 98 TYR A C 1
ATOM 832 O O . TYR A 1 98 ? -13.380 8.115 0.490 1.00 90.62 98 TYR A O 1
ATOM 840 N N . PHE A 1 99 ? -12.449 10.065 1.121 1.00 86.94 99 PHE A N 1
ATOM 841 C CA . PHE A 1 99 ? -13.666 10.875 0.964 1.00 86.94 99 PHE A CA 1
ATOM 842 C C . PHE A 1 99 ? -13.524 12.092 0.040 1.00 86.94 99 PHE A C 1
ATOM 844 O O . PHE A 1 99 ? -14.461 12.891 -0.015 1.00 86.94 99 PHE A O 1
ATOM 851 N N . ASP A 1 100 ? -12.389 12.229 -0.645 1.00 66.25 100 ASP A N 1
ATOM 852 C CA . ASP A 1 100 ? -12.168 13.235 -1.690 1.00 66.25 100 ASP A CA 1
ATOM 853 C C . ASP A 1 100 ? -12.176 12.546 -3.063 1.00 66.25 100 ASP A C 1
ATOM 855 O O . ASP A 1 100 ? -12.815 13.100 -3.987 1.00 66.25 100 ASP A O 1
#

Secondary structure (DSSP, 8-state):
---TTT--HHHHHHHHHHHHHHHHTTEE-S---GGGEEE-TTSS-EEE---TT-EE--TT-TTHHHHHHHHHHHHHHHHHHHHHHHHHTS-SSSTHHHH-

pLDDT: mean 94.93, std 4.09, range [66.25, 98.31]

InterPro domains:
  IPR011009 Protein kinase-like domain superfamily [SSF56112] (10-64)